Protein AF-A0A962DWC6-F1 (afdb_monomer)

pLDDT: mean 90.47, std 10.36, range [41.84, 97.5]

Mean predicted aligned error: 4.37 Å

Radius of gyration: 16.06 Å; Cα contacts (8 Å, |Δi|>4): 227; chains: 1; bounding box: 44×27×45 Å

Nearest PDB structures (foldseek):
  8phe-assembly1_B  TM=2.549E-01  e=5.506E+00  Homo sapiens

Foldseek 3Di:
DPPVLVVLLLVLQLLLQLLLQVVLVDPVSSNQSSVVSNVLVVVLLVQLLVLQLVQFPVLCVVVNSCLLVVLLSVLSNLSNVLSVVSCCCCVVVVHSCSLVSQLVSQLSSQLSSLVSSVVSVTDNVSSRPSSCVSSVVSSVVSNCSSVVSNVPDD

Solvent-accessible surface area (backbone atoms only — not comparable to full-atom values): 7540 Å² total; per-residue (Å²): 131,59,74,64,60,56,50,49,40,51,53,21,37,30,50,31,15,26,55,42,14,50,82,64,78,39,72,66,30,17,53,50,23,14,50,50,32,40,54,54,49,51,50,46,50,52,50,46,47,53,52,53,46,68,58,25,56,67,32,30,72,76,66,36,78,60,47,55,56,50,29,43,55,58,14,40,58,48,28,44,63,29,31,51,50,26,49,43,35,41,74,71,68,67,38,98,42,26,58,59,30,48,37,51,21,49,40,51,14,35,40,45,16,17,49,52,40,30,76,56,73,20,46,59,64,50,26,56,49,49,29,50,68,46,34,52,58,49,34,54,55,52,59,46,40,46,56,55,45,51,72,70,56,132

Secondary structure (DSSP, 8-state):
--HHHHHHHHHHHHHHHHHHHHTTS-HHHHHHHHHHHHHHHHHHHHHHHHHHHHHTHHHHHHH-TTHHHHHHHHHHTTHHHHHHHHHIIIIIS----HHHHHHHHHHHHHHHHHHHHHTTT--HHHHHHHHHHHHHHHHHHHHHHHHHHHHT--

Sequence (154 aa):
MSAGSRLIRVASLATLGALTGRHLGTSEAVFAAAGAALILGEFAILLLRALLHAGNGSVRAEHGTQVVRAAVDEGLLMLLPFAALAVLAELGFGWESAQAFAAAGLLTAASLAGSTLAAKGGSAICNAVVPVAVMLPTAAAWAMLATLAAGAAP

Structure (mmCIF, N/CA/C/O backbone):
data_AF-A0A962DWC6-F1
#
_entry.id   AF-A0A962DWC6-F1
#
loop_
_atom_site.group_PDB
_atom_site.id
_atom_site.type_symbol
_atom_site.label_atom_id
_atom_site.label_alt_id
_atom_site.label_comp_id
_atom_site.label_asym_id
_atom_site.label_entity_id
_atom_site.label_seq_id
_atom_site.pdbx_PDB_ins_code
_atom_site.Cartn_x
_atom_site.Cartn_y
_atom_site.Cartn_z
_atom_site.occupancy
_atom_site.B_iso_or_equiv
_atom_site.auth_seq_id
_atom_site.auth_comp_id
_atom_site.auth_asym_id
_atom_site.auth_atom_id
_atom_site.pdbx_PDB_model_num
ATOM 1 N N . MET A 1 1 ? -9.737 -12.750 3.873 1.00 58.19 1 MET A N 1
ATOM 2 C CA . MET A 1 1 ? -9.331 -12.508 2.472 1.00 58.19 1 MET A CA 1
ATOM 3 C C . MET A 1 1 ? -9.914 -13.596 1.607 1.00 58.19 1 MET A C 1
ATOM 5 O O . MET A 1 1 ? -9.613 -14.757 1.859 1.00 58.19 1 MET A O 1
ATOM 9 N N . SER A 1 2 ? -10.705 -13.234 0.599 1.00 73.31 2 SER A N 1
ATOM 10 C CA . SER A 1 2 ? -10.902 -14.133 -0.537 1.00 73.31 2 SER A CA 1
ATOM 11 C C . SER A 1 2 ? -9.577 -14.232 -1.305 1.00 73.31 2 SER A C 1
ATOM 13 O O . SER A 1 2 ? -8.767 -13.301 -1.280 1.00 73.31 2 SER A O 1
ATOM 15 N N . ALA A 1 3 ? -9.317 -15.356 -1.973 1.00 75.81 3 ALA A N 1
ATOM 16 C CA . ALA A 1 3 ? -8.119 -15.505 -2.805 1.00 75.81 3 ALA A CA 1
ATOM 17 C C . ALA A 1 3 ? -8.016 -14.392 -3.874 1.00 75.81 3 ALA A C 1
ATOM 19 O O . ALA A 1 3 ? -6.917 -13.941 -4.196 1.00 75.81 3 ALA A O 1
ATOM 20 N N . GLY A 1 4 ? -9.165 -13.883 -4.338 1.00 80.56 4 GLY A N 1
ATOM 21 C CA . GLY A 1 4 ? -9.259 -12.809 -5.326 1.00 80.56 4 GLY A CA 1
ATOM 22 C C . GLY A 1 4 ? -8.655 -11.477 -4.874 1.00 80.56 4 GLY A C 1
ATOM 23 O O . GLY A 1 4 ? -7.888 -10.884 -5.627 1.00 80.56 4 GLY A O 1
ATOM 24 N N . SER A 1 5 ? -8.905 -11.019 -3.639 1.00 84.75 5 SER A N 1
ATOM 25 C CA . SER A 1 5 ? -8.360 -9.723 -3.189 1.00 84.75 5 SER A CA 1
ATOM 26 C C . SER A 1 5 ? -6.835 -9.748 -3.043 1.00 84.75 5 SER A C 1
ATOM 28 O O . SER A 1 5 ? -6.162 -8.754 -3.319 1.00 84.75 5 SER A O 1
ATOM 30 N N . ARG A 1 6 ? -6.266 -10.909 -2.680 1.00 88.88 6 ARG A N 1
ATOM 31 C CA . ARG A 1 6 ? -4.809 -11.105 -2.654 1.00 88.88 6 ARG A CA 1
ATOM 32 C C . ARG A 1 6 ? -4.209 -10.956 -4.042 1.00 88.88 6 ARG A C 1
ATOM 34 O O . ARG A 1 6 ? -3.203 -10.268 -4.186 1.00 88.88 6 ARG A O 1
ATOM 41 N N . LEU A 1 7 ? -4.817 -11.626 -5.018 1.00 93.06 7 LEU A N 1
ATOM 42 C CA . LEU A 1 7 ? -4.345 -11.652 -6.394 1.00 93.06 7 LEU A CA 1
ATOM 43 C C . LEU A 1 7 ? -4.355 -10.244 -6.992 1.00 93.06 7 LEU A C 1
ATOM 45 O O . LEU A 1 7 ? -3.334 -9.814 -7.512 1.00 93.06 7 LEU A O 1
ATOM 49 N N . ILE A 1 8 ? -5.462 -9.508 -6.837 1.00 93.69 8 ILE A N 1
ATOM 50 C CA . ILE A 1 8 ? -5.604 -8.133 -7.343 1.00 93.69 8 ILE A CA 1
ATOM 51 C C . ILE A 1 8 ? -4.508 -7.231 -6.781 1.00 93.69 8 ILE A C 1
ATOM 53 O O . ILE A 1 8 ? -3.834 -6.524 -7.527 1.00 93.69 8 ILE A O 1
ATOM 57 N N . ARG A 1 9 ? -4.290 -7.284 -5.466 1.00 94.50 9 ARG A N 1
ATOM 58 C CA . ARG A 1 9 ? -3.265 -6.489 -4.789 1.00 94.50 9 ARG A CA 1
ATOM 59 C C . ARG A 1 9 ? -1.860 -6.819 -5.288 1.00 94.50 9 ARG A C 1
ATOM 61 O O . ARG A 1 9 ? -1.110 -5.910 -5.624 1.00 94.50 9 ARG A O 1
ATOM 68 N N . VAL A 1 10 ? -1.508 -8.105 -5.332 1.00 95.44 10 VAL A N 1
ATOM 69 C CA . VAL A 1 10 ? -0.183 -8.555 -5.787 1.00 95.44 10 VAL A CA 1
ATOM 70 C C . VAL A 1 10 ? 0.034 -8.162 -7.243 1.00 95.44 10 VAL A C 1
ATOM 72 O O . VAL A 1 10 ? 1.062 -7.576 -7.559 1.00 95.44 10 VAL A O 1
ATOM 75 N N . ALA A 1 11 ? -0.950 -8.398 -8.111 1.00 96.62 11 ALA A N 1
ATOM 76 C CA . ALA A 1 11 ? -0.881 -8.007 -9.512 1.00 96.62 11 ALA A CA 1
ATOM 77 C C . ALA A 1 11 ? -0.717 -6.489 -9.674 1.00 96.62 11 ALA A C 1
ATOM 79 O O . ALA A 1 11 ? 0.123 -6.051 -10.454 1.00 96.62 11 ALA A O 1
ATOM 80 N N . SER A 1 12 ? -1.453 -5.683 -8.903 1.00 96.88 12 SER A N 1
ATOM 81 C CA . SER A 1 12 ? -1.372 -4.217 -8.967 1.00 96.88 12 SER A CA 1
ATOM 82 C C . SER A 1 12 ? 0.001 -3.704 -8.521 1.00 96.88 12 SER A C 1
ATOM 84 O O . SER A 1 12 ? 0.620 -2.921 -9.235 1.00 96.88 12 SER A O 1
ATOM 86 N N . LEU A 1 13 ? 0.515 -4.184 -7.381 1.00 95.56 13 LEU A N 1
ATOM 87 C CA . LEU A 1 13 ? 1.838 -3.801 -6.870 1.00 95.56 13 LEU A CA 1
ATOM 88 C C . LEU A 1 13 ? 2.963 -4.248 -7.811 1.00 95.56 13 LEU A C 1
ATOM 90 O O . LEU A 1 13 ? 3.856 -3.459 -8.108 1.00 95.56 13 LEU A O 1
ATOM 94 N N . ALA A 1 14 ? 2.895 -5.484 -8.315 1.00 95.62 14 ALA A N 1
ATOM 95 C CA . ALA A 1 14 ? 3.861 -6.002 -9.278 1.00 95.62 14 ALA A CA 1
ATOM 96 C C . ALA A 1 14 ? 3.843 -5.193 -10.580 1.00 95.62 14 ALA A C 1
ATOM 98 O O . ALA A 1 14 ? 4.902 -4.867 -11.100 1.00 95.62 14 ALA A O 1
ATOM 99 N N . THR A 1 15 ? 2.657 -4.823 -11.075 1.00 96.12 15 THR A N 1
ATOM 100 C CA . THR A 1 15 ? 2.506 -4.002 -12.287 1.00 96.12 15 THR A CA 1
ATOM 101 C C . THR A 1 15 ? 3.119 -2.619 -12.090 1.00 96.12 15 THR A C 1
ATOM 103 O O . THR A 1 15 ? 3.938 -2.192 -12.897 1.00 96.12 15 THR A O 1
ATOM 106 N N . LEU A 1 16 ? 2.788 -1.936 -10.992 1.00 94.31 16 LEU A N 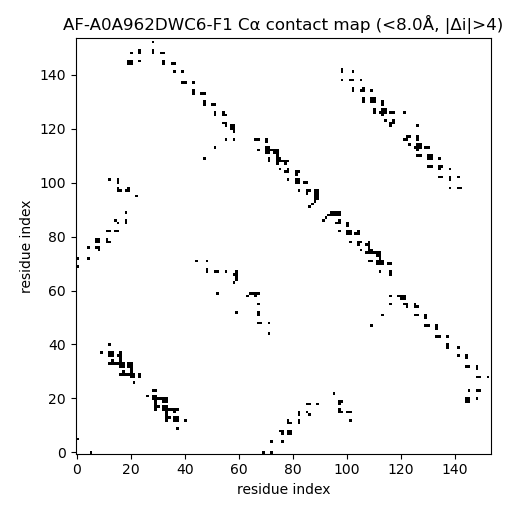1
ATOM 107 C CA . LEU A 1 16 ? 3.336 -0.614 -10.674 1.00 94.31 16 LEU A CA 1
ATOM 108 C C . LEU A 1 16 ? 4.864 -0.652 -10.504 1.00 94.31 16 LEU A C 1
ATOM 110 O O . LEU A 1 16 ? 5.567 0.227 -11.003 1.00 94.31 16 LEU A O 1
ATOM 114 N N . GLY A 1 17 ? 5.388 -1.688 -9.845 1.00 93.00 17 GLY A N 1
ATOM 115 C CA . GLY A 1 17 ? 6.828 -1.904 -9.701 1.00 93.00 17 GLY A CA 1
ATOM 116 C C . GLY A 1 17 ? 7.521 -2.197 -11.031 1.00 93.00 17 GLY A C 1
ATOM 117 O O . GLY A 1 17 ? 8.535 -1.579 -11.343 1.00 93.00 17 GLY A O 1
ATOM 118 N N . ALA A 1 18 ? 6.946 -3.074 -11.855 1.00 92.69 18 ALA A N 1
ATOM 119 C CA . ALA A 1 18 ? 7.473 -3.408 -13.176 1.00 92.69 18 ALA A CA 1
ATOM 120 C C . ALA A 1 18 ? 7.530 -2.180 -14.095 1.00 92.69 18 ALA A C 1
ATOM 122 O O . ALA A 1 18 ? 8.545 -1.950 -14.750 1.00 92.69 18 ALA A O 1
ATOM 123 N N . LEU A 1 19 ? 6.473 -1.360 -14.104 1.00 92.69 19 LEU A N 1
ATOM 124 C CA . LEU A 1 19 ? 6.452 -0.101 -14.853 1.00 92.69 19 LEU A CA 1
ATOM 125 C C . LEU A 1 19 ? 7.508 0.883 -14.339 1.00 92.69 19 LEU A C 1
ATOM 127 O O . LEU A 1 19 ? 8.153 1.546 -15.139 1.00 92.69 19 LEU A O 1
ATOM 131 N N . THR A 1 20 ? 7.749 0.919 -13.025 1.00 89.31 20 THR A N 1
ATOM 132 C CA . THR A 1 20 ? 8.808 1.754 -12.433 1.00 89.31 20 THR A CA 1
ATOM 133 C C . THR A 1 20 ? 10.201 1.333 -12.921 1.00 89.31 20 THR A C 1
ATOM 135 O O . THR A 1 20 ? 11.017 2.189 -13.248 1.00 89.31 20 THR A O 1
ATOM 138 N N . GLY A 1 21 ? 10.475 0.026 -12.999 1.00 87.00 21 GLY A N 1
ATOM 139 C CA . GLY A 1 21 ? 11.761 -0.503 -13.474 1.00 87.00 21 GLY A CA 1
ATOM 140 C C . GLY A 1 21 ? 11.944 -0.465 -14.993 1.00 87.00 21 GLY A C 1
ATOM 141 O O . GLY A 1 21 ? 13.070 -0.559 -15.474 1.00 87.00 21 GLY A O 1
ATOM 142 N N . ARG A 1 22 ? 10.862 -0.306 -15.766 1.00 87.44 22 ARG A N 1
ATOM 143 C CA . ARG A 1 22 ? 10.893 -0.312 -17.239 1.00 87.44 22 ARG A CA 1
ATOM 144 C C . ARG A 1 22 ? 11.774 0.790 -17.825 1.00 87.44 22 ARG A C 1
ATOM 146 O O . ARG A 1 22 ? 12.402 0.578 -18.859 1.00 87.44 22 ARG A O 1
ATOM 153 N N . HIS A 1 23 ? 11.867 1.919 -17.132 1.00 80.31 23 HIS A N 1
ATOM 154 C CA . HIS A 1 23 ? 12.683 3.076 -17.517 1.00 80.31 23 HIS A CA 1
ATOM 155 C C . HIS A 1 23 ? 14.190 2.801 -17.513 1.00 80.31 23 HIS A C 1
ATOM 157 O O . HIS A 1 23 ? 14.963 3.560 -18.081 1.00 80.31 23 HIS A O 1
ATOM 163 N N . LEU A 1 24 ? 14.614 1.686 -16.915 1.00 78.88 24 LEU A N 1
ATOM 164 C CA . LEU A 1 24 ? 16.020 1.302 -16.797 1.00 78.88 24 LEU A CA 1
ATOM 165 C C . LEU A 1 24 ? 16.509 0.425 -17.958 1.00 78.88 24 LEU A C 1
ATOM 167 O O . LEU A 1 24 ? 17.674 0.043 -17.994 1.00 78.88 24 LEU A O 1
ATOM 171 N N 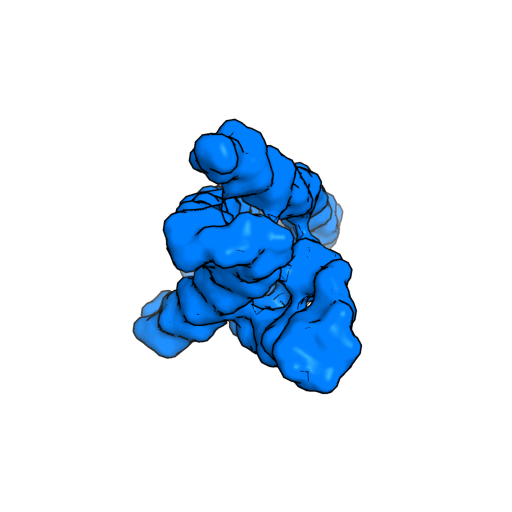. GLY A 1 25 ? 15.634 0.089 -18.911 1.00 77.25 25 GLY A N 1
ATOM 172 C CA . GLY A 1 25 ? 16.010 -0.547 -20.178 1.00 77.25 25 GLY A CA 1
ATOM 173 C C . GLY A 1 25 ? 16.413 -2.025 -20.107 1.00 77.25 25 GLY A C 1
ATOM 174 O O . GLY A 1 25 ? 16.577 -2.646 -21.155 1.00 77.25 25 GLY A O 1
ATOM 175 N N . THR A 1 26 ? 16.526 -2.623 -18.915 1.00 83.62 26 THR A N 1
ATOM 176 C CA . THR A 1 26 ? 16.875 -4.043 -18.740 1.00 83.62 26 THR A CA 1
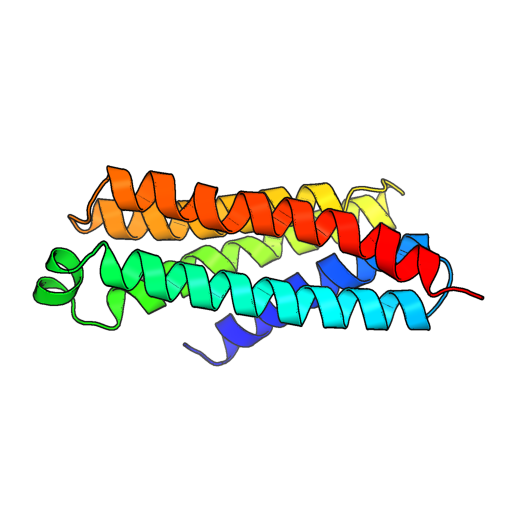ATOM 177 C C . THR A 1 26 ? 15.713 -4.848 -18.160 1.00 83.62 26 THR A C 1
ATOM 179 O O . THR A 1 26 ? 14.971 -4.392 -17.288 1.00 83.62 26 THR A O 1
ATOM 182 N N . SER A 1 27 ? 15.551 -6.093 -18.621 1.00 86.06 27 SER A N 1
ATOM 183 C CA . SER A 1 27 ? 14.541 -7.006 -18.070 1.00 86.06 27 SER A CA 1
ATOM 184 C C . SER A 1 27 ? 14.797 -7.319 -16.595 1.00 86.06 27 SER A C 1
ATOM 186 O O . SER A 1 27 ? 13.853 -7.466 -15.824 1.00 86.06 27 SER A O 1
ATOM 188 N N . GLU A 1 28 ? 16.065 -7.384 -16.189 1.00 86.19 28 GLU A N 1
ATOM 189 C CA . GLU A 1 28 ? 16.460 -7.603 -14.796 1.00 86.19 28 GLU A CA 1
ATOM 190 C C . GLU A 1 28 ? 15.972 -6.474 -13.887 1.00 86.19 28 GLU A C 1
ATOM 192 O O . GLU A 1 28 ? 15.387 -6.751 -12.841 1.00 86.19 28 GLU A O 1
ATOM 197 N N . ALA A 1 29 ? 16.106 -5.215 -14.316 1.00 84.69 29 ALA A N 1
ATOM 198 C CA . ALA A 1 29 ? 15.609 -4.070 -13.561 1.00 84.69 29 ALA A CA 1
ATOM 199 C C . ALA A 1 29 ? 14.080 -4.076 -13.421 1.00 84.69 29 ALA A C 1
ATOM 201 O O . ALA A 1 29 ? 13.561 -3.737 -12.357 1.00 84.69 29 ALA A O 1
ATOM 202 N N . VAL A 1 30 ? 13.347 -4.522 -14.448 1.00 89.12 30 VAL A N 1
ATOM 203 C CA . VAL A 1 30 ? 11.884 -4.685 -14.382 1.00 89.12 30 VAL A CA 1
ATOM 204 C C . VAL A 1 30 ? 11.496 -5.697 -13.302 1.00 89.12 30 VAL A C 1
ATOM 206 O O . VAL A 1 30 ? 10.651 -5.402 -12.454 1.00 89.12 30 VAL A O 1
ATOM 209 N N . PHE A 1 31 ? 12.121 -6.878 -13.296 1.00 89.06 31 PHE A N 1
ATOM 210 C CA . PHE A 1 31 ? 11.825 -7.909 -12.298 1.00 89.06 31 PHE A CA 1
ATOM 211 C C . PHE A 1 31 ? 12.286 -7.510 -10.893 1.00 89.06 31 PHE A C 1
ATOM 213 O O . PHE A 1 31 ? 11.555 -7.740 -9.929 1.00 89.06 31 PHE A O 1
ATOM 220 N N . ALA A 1 32 ? 13.453 -6.874 -10.769 1.00 88.75 32 ALA A N 1
ATOM 221 C CA . ALA A 1 32 ? 13.969 -6.380 -9.497 1.00 88.75 32 ALA A CA 1
ATOM 222 C C . ALA A 1 32 ? 13.051 -5.304 -8.901 1.00 88.75 32 ALA A C 1
ATOM 224 O O . ALA A 1 32 ? 12.672 -5.401 -7.734 1.00 88.75 32 ALA A O 1
ATOM 225 N N . ALA A 1 33 ? 12.619 -4.328 -9.705 1.00 89.75 33 ALA A N 1
ATOM 226 C CA . ALA A 1 33 ? 11.696 -3.287 -9.269 1.00 89.75 33 ALA A CA 1
ATOM 227 C C . ALA A 1 33 ? 10.321 -3.861 -8.897 1.00 89.75 33 ALA A C 1
ATOM 229 O O . ALA A 1 33 ? 9.763 -3.482 -7.869 1.00 89.75 33 ALA A O 1
ATOM 230 N N . ALA A 1 34 ? 9.796 -4.822 -9.667 1.00 92.25 34 ALA A N 1
ATOM 231 C CA . ALA A 1 34 ? 8.554 -5.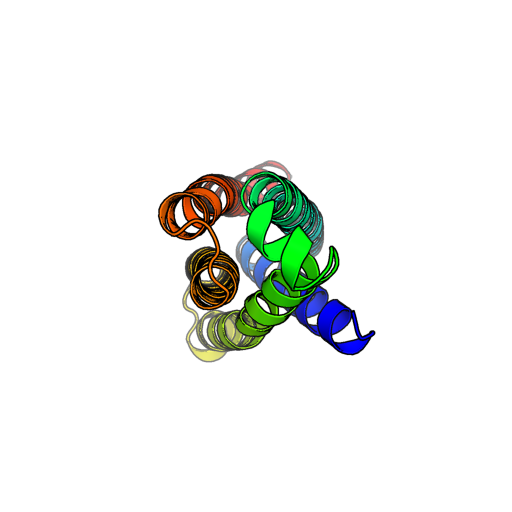522 -9.334 1.00 92.25 34 ALA A CA 1
ATOM 232 C C . ALA A 1 34 ? 8.663 -6.300 -8.010 1.00 92.25 34 ALA A C 1
ATOM 234 O O . ALA A 1 34 ? 7.769 -6.222 -7.166 1.00 92.25 34 ALA A O 1
ATOM 235 N N . GLY A 1 35 ? 9.767 -7.021 -7.798 1.00 91.88 35 GLY A N 1
ATOM 236 C CA . GLY A 1 35 ? 10.033 -7.743 -6.555 1.00 91.88 35 GLY A CA 1
ATOM 237 C C . GLY A 1 35 ? 10.165 -6.806 -5.354 1.00 91.88 35 GLY A C 1
ATOM 238 O O . GLY A 1 35 ? 9.528 -7.023 -4.322 1.00 91.88 35 GLY A O 1
ATOM 239 N N . ALA A 1 36 ? 10.930 -5.725 -5.496 1.00 90.88 36 ALA A N 1
ATOM 240 C CA . ALA A 1 36 ? 11.122 -4.741 -4.439 1.00 90.88 36 ALA A CA 1
ATOM 241 C C . ALA A 1 36 ? 9.818 -4.003 -4.091 1.00 90.88 36 ALA A C 1
ATOM 243 O O . ALA A 1 36 ? 9.497 -3.844 -2.915 1.00 90.88 36 ALA A O 1
ATOM 244 N N . ALA A 1 37 ? 9.020 -3.643 -5.099 1.00 92.38 37 ALA A N 1
ATOM 245 C CA . ALA A 1 37 ? 7.679 -3.085 -4.944 1.00 92.38 37 ALA A CA 1
ATOM 246 C C . ALA A 1 37 ? 6.739 -4.015 -4.161 1.00 92.38 37 ALA A C 1
ATOM 248 O O . ALA A 1 37 ? 6.004 -3.564 -3.283 1.00 92.38 37 ALA A O 1
ATOM 249 N N . LEU A 1 38 ? 6.772 -5.322 -4.442 1.00 94.50 38 LEU A N 1
ATOM 250 C CA . LEU A 1 38 ? 5.981 -6.308 -3.704 1.00 94.50 38 LEU A CA 1
ATOM 251 C C . LEU A 1 38 ? 6.406 -6.406 -2.238 1.00 94.50 38 LEU A C 1
ATOM 253 O O . LEU A 1 38 ? 5.545 -6.414 -1.359 1.00 94.50 38 LEU A O 1
ATOM 257 N N . ILE A 1 39 ? 7.713 -6.460 -1.972 1.00 94.69 39 ILE A N 1
ATOM 258 C CA . ILE A 1 39 ? 8.253 -6.539 -0.609 1.00 94.69 39 ILE A CA 1
ATOM 259 C C . ILE A 1 39 ? 7.885 -5.276 0.176 1.00 94.69 39 ILE A C 1
ATOM 261 O O . ILE A 1 39 ? 7.309 -5.368 1.262 1.00 94.69 39 ILE A O 1
ATOM 265 N N . LEU A 1 40 ? 8.171 -4.103 -0.392 1.00 94.31 40 LEU A N 1
ATOM 266 C CA . LEU A 1 40 ? 7.901 -2.808 0.226 1.00 94.31 40 LEU A CA 1
ATOM 267 C C . LEU A 1 40 ? 6.399 -2.590 0.442 1.00 94.31 40 LEU A C 1
ATOM 269 O O . LEU A 1 40 ? 5.980 -2.212 1.536 1.00 94.31 40 LEU A O 1
ATOM 273 N N . GLY A 1 41 ? 5.583 -2.873 -0.575 1.00 94.19 41 GLY A N 1
ATOM 274 C CA . GLY A 1 41 ? 4.132 -2.756 -0.502 1.00 94.19 41 GLY A CA 1
ATOM 275 C C . GLY A 1 41 ? 3.530 -3.683 0.552 1.00 94.19 41 GLY A C 1
ATOM 276 O O . GLY A 1 41 ? 2.738 -3.234 1.380 1.00 94.19 41 GLY A O 1
ATOM 277 N N . GLU A 1 42 ? 3.926 -4.960 0.587 1.00 94.81 42 GLU A N 1
ATOM 278 C CA . GLU A 1 42 ? 3.414 -5.897 1.593 1.00 94.81 42 GLU A CA 1
ATOM 279 C C . GLU A 1 42 ? 3.839 -5.492 3.005 1.00 94.81 42 GLU A C 1
ATOM 281 O O . GLU A 1 42 ? 3.014 -5.523 3.920 1.00 94.81 42 GLU A O 1
ATOM 286 N N . PHE A 1 43 ? 5.087 -5.051 3.182 1.00 96.25 43 PHE A N 1
ATOM 287 C CA . PHE A 1 43 ? 5.565 -4.529 4.459 1.00 96.25 43 PHE A CA 1
ATOM 288 C C . PHE A 1 43 ? 4.739 -3.321 4.920 1.00 96.25 43 PHE A C 1
ATOM 290 O O . PHE A 1 43 ? 4.243 -3.312 6.048 1.00 96.25 43 PHE A O 1
ATOM 297 N N . ALA A 1 44 ? 4.509 -2.344 4.041 1.00 96.00 44 ALA A N 1
ATOM 298 C CA . ALA A 1 44 ? 3.694 -1.170 4.343 1.00 96.00 44 ALA A CA 1
ATOM 299 C C . ALA A 1 44 ? 2.253 -1.546 4.713 1.00 96.00 44 ALA A C 1
ATOM 301 O O . ALA A 1 44 ? 1.687 -1.001 5.658 1.00 96.00 44 ALA A O 1
ATOM 302 N N . ILE A 1 45 ? 1.660 -2.522 4.022 1.00 95.88 45 ILE A N 1
ATOM 303 C CA . ILE A 1 45 ? 0.319 -3.030 4.332 1.00 95.88 45 ILE A CA 1
ATOM 304 C C . ILE A 1 45 ? 0.285 -3.722 5.698 1.00 95.88 45 ILE A C 1
ATOM 306 O O . ILE A 1 45 ? -0.674 -3.546 6.453 1.00 95.88 45 ILE A O 1
ATOM 310 N N . LEU A 1 46 ? 1.298 -4.525 6.028 1.00 96.69 46 LEU A N 1
ATOM 311 C CA . LEU A 1 46 ? 1.400 -5.176 7.335 1.00 96.69 46 LEU A CA 1
ATOM 312 C C . LEU A 1 46 ? 1.542 -4.142 8.453 1.00 96.69 46 LEU A C 1
ATOM 314 O O . LEU A 1 46 ? 0.826 -4.231 9.451 1.00 96.69 46 LEU A O 1
ATOM 318 N N . LEU A 1 47 ? 2.394 -3.136 8.254 1.00 97.44 47 LEU A N 1
ATOM 319 C CA . LEU A 1 47 ? 2.573 -2.034 9.192 1.00 97.44 47 LEU A CA 1
ATOM 320 C C . LEU A 1 47 ? 1.280 -1.226 9.362 1.00 97.44 47 LEU A C 1
ATOM 322 O O . LEU A 1 47 ? 0.849 -0.990 10.489 1.00 97.44 47 LEU A O 1
ATOM 326 N N . LEU A 1 48 ? 0.610 -0.878 8.259 1.00 97.31 48 LEU A N 1
ATOM 327 C CA . LEU A 1 48 ? -0.681 -0.189 8.271 1.00 97.31 48 LEU A CA 1
ATOM 328 C C . LEU A 1 48 ? -1.714 -0.978 9.079 1.00 97.31 48 LEU A C 1
ATOM 330 O O . LEU A 1 48 ? -2.371 -0.423 9.958 1.00 97.31 48 LEU A O 1
ATOM 334 N N . ARG A 1 49 ? -1.840 -2.285 8.816 1.00 96.62 49 ARG A N 1
ATOM 335 C CA . ARG A 1 49 ? -2.753 -3.160 9.560 1.00 96.62 49 ARG A CA 1
ATOM 336 C C . ARG A 1 49 ? -2.410 -3.182 11.040 1.00 96.62 49 ARG A C 1
ATOM 338 O O . ARG A 1 49 ? -3.326 -3.068 11.843 1.00 96.62 49 ARG A O 1
ATOM 345 N N . ALA A 1 50 ? -1.138 -3.318 11.407 1.00 97.00 50 ALA A N 1
ATOM 346 C CA . ALA A 1 50 ? -0.716 -3.362 12.803 1.00 97.00 50 ALA A CA 1
ATOM 347 C C . ALA A 1 50 ? -1.062 -2.060 13.545 1.00 97.00 50 ALA A C 1
ATOM 349 O O . ALA A 1 50 ? -1.668 -2.104 14.617 1.00 97.00 50 ALA A O 1
ATOM 350 N N . LEU A 1 51 ? -0.754 -0.906 12.949 1.00 97.12 51 LEU A N 1
ATOM 351 C CA . LEU A 1 51 ? -1.008 0.402 13.555 1.00 97.12 51 LEU A CA 1
ATOM 352 C C . LEU A 1 51 ? -2.503 0.728 13.634 1.00 97.12 51 LEU A C 1
ATOM 354 O O . LEU A 1 51 ? -2.982 1.149 14.687 1.00 97.12 51 LEU A O 1
ATOM 358 N N . LEU A 1 52 ? -3.270 0.470 12.569 1.00 96.38 52 LEU A N 1
ATOM 359 C CA . LEU A 1 52 ? -4.727 0.631 12.603 1.00 96.38 52 LEU A CA 1
ATOM 360 C C . LEU A 1 52 ? -5.375 -0.345 13.584 1.00 96.38 52 LEU A C 1
ATOM 362 O O . LEU A 1 52 ? -6.347 0.011 14.248 1.00 96.38 52 LEU A O 1
ATOM 366 N N . HIS A 1 53 ? -4.831 -1.556 13.715 1.00 96.06 53 HIS A N 1
ATOM 367 C CA . HIS A 1 53 ? -5.309 -2.519 14.693 1.00 96.06 53 HIS A CA 1
ATOM 368 C C . HIS A 1 53 ? -5.090 -1.994 16.105 1.00 96.06 53 HIS A C 1
ATOM 370 O O . HIS A 1 53 ? -6.038 -1.999 16.886 1.00 96.06 53 HIS A O 1
ATOM 376 N N . ALA A 1 54 ? -3.895 -1.496 16.426 1.00 94.81 54 ALA A N 1
ATOM 377 C CA . ALA A 1 54 ? -3.589 -0.906 17.726 1.00 94.81 54 ALA A CA 1
ATOM 378 C C . ALA A 1 54 ? -4.467 0.323 18.038 1.00 94.81 54 ALA A C 1
ATOM 380 O O . ALA A 1 54 ? -4.997 0.424 19.142 1.00 94.81 54 ALA A O 1
ATOM 381 N N . GLY A 1 55 ? -4.680 1.209 17.059 1.00 93.38 55 GLY A N 1
ATOM 382 C CA . GLY A 1 55 ? -5.433 2.458 17.228 1.00 93.38 55 GLY A CA 1
ATOM 383 C C . GLY A 1 55 ? -6.960 2.322 17.282 1.00 93.38 55 GLY A C 1
ATOM 384 O O . GLY A 1 55 ? -7.636 3.283 17.637 1.00 93.38 55 GLY A O 1
ATOM 385 N N . ASN A 1 56 ? -7.526 1.155 16.949 1.00 95.12 56 ASN A 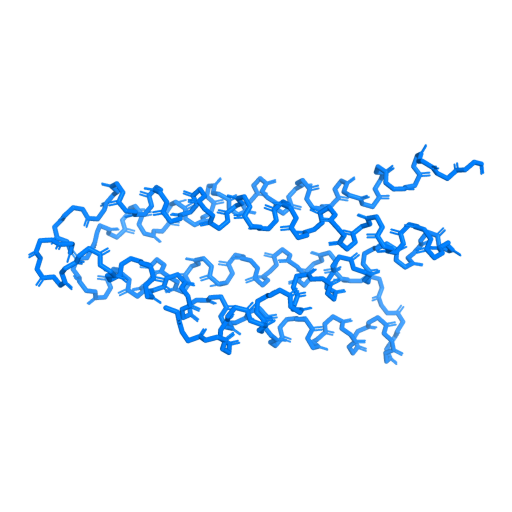N 1
ATOM 386 C CA . ASN A 1 56 ? -8.980 0.944 16.873 1.00 95.12 56 ASN A CA 1
ATOM 387 C C . ASN A 1 56 ? -9.481 -0.136 17.847 1.00 95.12 56 ASN A C 1
ATOM 389 O O . ASN A 1 56 ? -10.304 -0.978 17.491 1.00 95.12 56 ASN A O 1
ATOM 393 N N . GLY A 1 57 ? -8.993 -0.121 19.092 1.00 92.50 57 GLY A N 1
ATOM 394 C CA . GLY A 1 57 ? -9.401 -1.080 20.126 1.00 92.50 57 GLY A CA 1
ATOM 395 C C . GLY A 1 57 ? -10.918 -1.152 20.357 1.00 92.50 57 GLY A C 1
ATOM 396 O O . GLY A 1 57 ? -11.450 -2.255 20.469 1.00 92.50 57 GLY A O 1
ATOM 397 N N . SER A 1 58 ? -11.610 -0.006 20.349 1.00 91.69 58 SER A N 1
ATOM 398 C CA . SER A 1 58 ? -13.073 0.089 20.496 1.00 91.69 58 SER A CA 1
ATOM 399 C C . SER A 1 58 ? -13.820 -0.610 19.356 1.00 91.69 58 SER A C 1
ATOM 401 O O . SER A 1 58 ? -14.626 -1.501 19.604 1.00 91.69 58 SER A O 1
ATOM 403 N N . VAL A 1 59 ? -13.471 -0.299 18.104 1.00 94.44 59 VAL A N 1
ATOM 404 C CA . VAL A 1 59 ? -14.073 -0.904 16.898 1.00 94.44 59 VAL A CA 1
ATOM 405 C C . VAL A 1 59 ? -13.900 -2.419 16.895 1.00 94.44 59 VAL A C 1
ATOM 407 O O . VAL A 1 59 ? -14.795 -3.156 16.492 1.00 94.44 59 VAL A O 1
ATOM 410 N N . ARG A 1 60 ? -12.744 -2.912 17.356 1.00 95.12 60 ARG A N 1
ATOM 411 C CA . ARG A 1 60 ? -12.494 -4.357 17.453 1.00 95.12 60 ARG A CA 1
ATOM 412 C C . ARG A 1 60 ? -13.342 -5.033 18.526 1.00 95.12 60 ARG A C 1
ATOM 414 O O . ARG A 1 60 ? -13.663 -6.204 18.356 1.00 95.12 60 ARG A O 1
ATOM 421 N N . ALA A 1 61 ? -13.638 -4.345 19.628 1.00 93.62 61 ALA A N 1
ATOM 422 C CA . ALA A 1 61 ? -14.492 -4.885 20.682 1.00 93.62 61 ALA A CA 1
ATOM 423 C C . ALA A 1 61 ? -15.943 -5.029 20.196 1.00 93.62 61 ALA A C 1
ATOM 425 O O . ALA A 1 61 ? -16.599 -6.007 20.536 1.00 93.62 61 ALA A O 1
ATOM 426 N N . GLU A 1 62 ? -16.405 -4.103 19.354 1.00 95.19 62 GLU A N 1
ATOM 427 C CA . GLU A 1 62 ? -17.776 -4.078 18.835 1.00 95.19 62 GLU A CA 1
ATOM 428 C C . GLU A 1 62 ? -17.981 -4.952 17.584 1.00 95.19 62 GLU A C 1
ATOM 430 O O . GLU A 1 62 ? -18.947 -5.704 17.493 1.00 95.19 62 GLU A O 1
ATOM 435 N N . HIS A 1 63 ? -17.059 -4.897 16.618 1.00 93.38 63 HIS A N 1
ATOM 436 C CA . HIS A 1 63 ? -17.197 -5.557 15.310 1.00 93.38 63 HIS A CA 1
ATOM 437 C C . HIS A 1 63 ? -16.253 -6.753 15.109 1.00 93.38 63 HIS A C 1
ATOM 439 O O . HIS A 1 63 ? -16.195 -7.340 14.025 1.00 93.38 63 HIS A O 1
ATOM 445 N N . GLY A 1 64 ? -15.491 -7.116 16.141 1.00 93.19 64 GLY A N 1
ATOM 446 C CA . GLY A 1 64 ? -14.522 -8.205 16.110 1.00 93.19 64 GLY A CA 1
ATOM 447 C C . GLY A 1 64 ? -13.158 -7.816 15.532 1.00 93.19 64 GLY A C 1
ATOM 448 O O . GLY A 1 64 ? -12.958 -6.786 14.888 1.00 93.19 64 GLY A O 1
ATOM 449 N N . THR A 1 65 ? -12.167 -8.684 15.737 1.00 89.12 65 THR A N 1
ATOM 450 C CA . THR A 1 65 ? -10.759 -8.411 15.387 1.0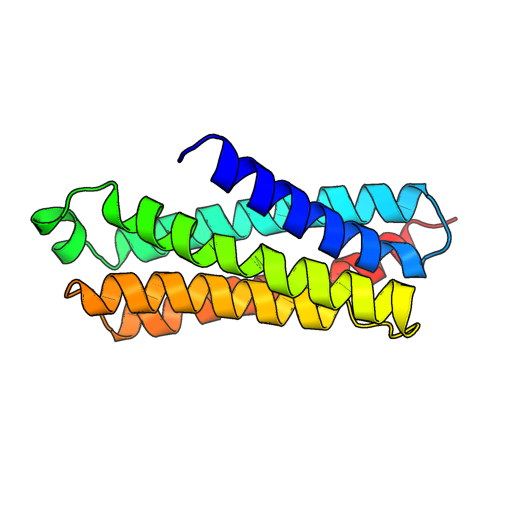0 89.12 65 THR A CA 1
ATOM 451 C C . THR A 1 65 ? -10.483 -8.387 13.882 1.00 89.12 65 THR A C 1
ATOM 453 O O . THR A 1 65 ? -9.488 -7.803 13.446 1.00 89.12 65 THR A O 1
ATOM 456 N N . GLN A 1 66 ? -11.362 -8.986 13.072 1.00 93.38 66 GLN A N 1
ATOM 457 C CA . GLN A 1 66 ? -11.207 -9.054 11.617 1.00 93.38 66 GLN A CA 1
ATOM 458 C C . GLN A 1 66 ? -11.591 -7.754 10.899 1.00 93.38 66 GLN A C 1
ATOM 460 O O . GLN A 1 66 ? -11.178 -7.568 9.754 1.00 93.38 66 GLN A O 1
ATOM 465 N N . VAL A 1 67 ? -12.311 -6.838 11.560 1.00 95.19 67 VAL A N 1
ATOM 466 C CA . VAL A 1 67 ? -12.826 -5.600 10.948 1.00 95.19 67 VAL A CA 1
ATOM 467 C C . VAL A 1 67 ? -11.717 -4.730 10.348 1.00 95.19 67 VAL A C 1
ATOM 469 O O . VAL A 1 67 ? -11.856 -4.225 9.239 1.00 95.19 67 VAL A O 1
ATOM 472 N N . VAL A 1 68 ? -10.569 -4.635 11.026 1.00 94.88 68 VAL A N 1
ATOM 473 C CA . VAL A 1 68 ? -9.406 -3.861 10.559 1.00 94.88 68 VAL A CA 1
ATOM 474 C C . VAL A 1 68 ? -8.797 -4.484 9.314 1.00 94.88 68 VAL A C 1
ATOM 476 O O . VAL A 1 68 ? -8.463 -3.790 8.358 1.00 94.88 68 VAL A O 1
ATOM 479 N N . ARG A 1 69 ? -8.677 -5.814 9.300 1.00 94.12 69 ARG A N 1
ATOM 480 C CA . ARG A 1 69 ? -8.153 -6.526 8.137 1.00 94.12 69 ARG A CA 1
ATOM 481 C C . ARG A 1 69 ? -9.087 -6.368 6.940 1.00 94.12 69 ARG A C 1
ATOM 483 O O . ARG A 1 69 ? -8.591 -6.109 5.852 1.00 94.12 69 ARG A O 1
ATOM 490 N N . ALA A 1 70 ? -10.396 -6.492 7.150 1.00 94.56 70 ALA A N 1
ATOM 491 C CA . ALA A 1 70 ? -11.395 -6.318 6.102 1.00 94.56 70 ALA A CA 1
ATOM 492 C C . ALA A 1 70 ? -11.361 -4.899 5.512 1.00 94.56 70 ALA A C 1
ATOM 494 O O . ALA A 1 70 ? -11.286 -4.768 4.298 1.00 94.56 70 ALA A O 1
ATOM 495 N N . ALA A 1 71 ? -11.303 -3.863 6.356 1.00 95.94 71 ALA A N 1
ATOM 496 C CA . ALA A 1 71 ? -11.215 -2.473 5.906 1.00 95.94 71 ALA A CA 1
ATOM 497 C C . ALA A 1 71 ? -9.948 -2.201 5.076 1.00 95.94 71 ALA A C 1
ATOM 499 O O . ALA A 1 71 ? -10.006 -1.536 4.045 1.00 95.94 71 ALA A O 1
ATOM 500 N N . VAL A 1 72 ? -8.796 -2.744 5.491 1.00 95.69 72 VAL A N 1
ATOM 501 C CA . VAL A 1 72 ? -7.556 -2.623 4.707 1.00 95.69 72 VAL A CA 1
ATOM 502 C C . VAL A 1 72 ? -7.644 -3.407 3.397 1.00 95.69 72 VAL A C 1
ATOM 504 O O . VAL A 1 72 ? -7.215 -2.908 2.364 1.00 95.69 72 VAL A O 1
ATOM 507 N N . ASP A 1 73 ? -8.199 -4.619 3.415 1.00 94.44 73 ASP A N 1
ATOM 508 C CA . ASP A 1 73 ? -8.367 -5.435 2.208 1.00 94.44 73 ASP A CA 1
ATOM 509 C C . ASP A 1 73 ? -9.279 -4.756 1.178 1.00 94.44 73 ASP A C 1
ATOM 511 O O . ASP A 1 73 ? -8.968 -4.775 -0.010 1.00 94.44 73 ASP A O 1
ATOM 515 N N . GLU A 1 74 ? -10.372 -4.148 1.636 1.00 94.38 74 GLU A N 1
ATOM 516 C CA . GLU A 1 74 ? -11.304 -3.372 0.817 1.00 94.38 74 GLU A CA 1
ATOM 517 C C . GLU A 1 74 ? -10.634 -2.117 0.252 1.00 94.38 74 GLU A C 1
ATOM 519 O O . GLU A 1 74 ? -10.687 -1.881 -0.954 1.00 94.38 74 GLU A O 1
ATOM 524 N N . GLY A 1 75 ? -9.897 -1.381 1.092 1.00 94.75 75 GLY A N 1
ATOM 525 C CA . GLY A 1 75 ? -9.086 -0.241 0.669 1.00 94.75 75 GLY A CA 1
ATOM 526 C C . GLY A 1 75 ? -8.119 -0.589 -0.465 1.00 94.75 75 GLY A C 1
ATOM 527 O O . GLY A 1 75 ? -8.022 0.128 -1.458 1.00 94.75 75 GLY A O 1
ATOM 528 N N . LEU A 1 76 ? -7.438 -1.732 -0.363 1.00 95.06 76 LEU A N 1
ATOM 529 C CA . LEU A 1 76 ? -6.431 -2.168 -1.334 1.00 95.06 76 LEU A CA 1
ATOM 530 C C . LEU A 1 76 ? -7.000 -2.583 -2.693 1.00 95.06 76 LEU A C 1
ATOM 532 O O . LEU A 1 76 ? -6.236 -2.646 -3.65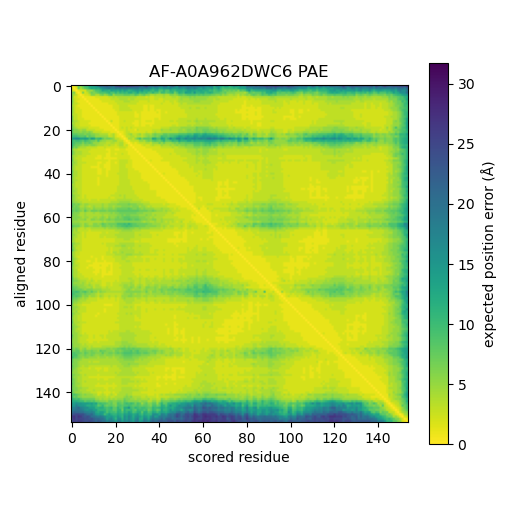6 1.00 95.06 76 LEU A O 1
ATOM 536 N N . LEU A 1 77 ? -8.311 -2.814 -2.815 1.00 94.88 77 LEU A N 1
ATOM 537 C CA . LEU A 1 77 ? -8.939 -3.008 -4.125 1.00 94.88 77 LEU A CA 1
ATOM 538 C C . LEU A 1 77 ? -8.810 -1.757 -4.999 1.00 94.88 77 LEU A C 1
ATOM 540 O O . LEU A 1 77 ? -8.727 -1.883 -6.221 1.00 94.88 77 LEU A O 1
ATOM 544 N N . MET A 1 78 ? -8.694 -0.571 -4.387 1.00 94.50 78 MET A N 1
ATOM 545 C CA . MET A 1 78 ? -8.428 0.654 -5.133 1.00 94.50 78 MET A CA 1
ATOM 546 C C . MET A 1 78 ? -7.057 0.681 -5.792 1.00 94.50 78 MET A C 1
ATOM 548 O O . MET A 1 78 ? -6.873 1.485 -6.686 1.00 94.50 78 MET A O 1
ATOM 552 N N . LEU A 1 79 ? -6.114 -0.211 -5.480 1.00 95.50 79 LEU A N 1
ATOM 553 C CA . LEU A 1 79 ? -4.858 -0.259 -6.239 1.00 95.50 79 LEU A CA 1
ATOM 554 C C . LEU A 1 79 ? -5.061 -0.655 -7.708 1.00 95.50 79 LEU A C 1
ATOM 556 O O . LEU A 1 79 ? -4.278 -0.233 -8.557 1.00 95.50 79 LEU A O 1
ATOM 560 N N . LEU A 1 80 ? -6.111 -1.421 -8.017 1.00 96.56 80 LEU A N 1
ATOM 561 C CA . LEU A 1 80 ? -6.378 -1.901 -9.371 1.00 96.56 80 LEU A CA 1
ATOM 562 C C . LEU A 1 80 ? -6.588 -0.764 -10.385 1.00 96.56 80 LEU A C 1
ATOM 564 O O . LEU A 1 80 ? -5.881 -0.754 -11.394 1.00 96.56 80 LEU A O 1
ATOM 568 N N . PRO A 1 81 ? -7.498 0.208 -10.165 1.00 97.06 81 PRO A N 1
ATOM 569 C CA . PRO A 1 81 ? -7.659 1.318 -11.098 1.00 97.06 81 PRO A CA 1
ATOM 570 C C . PRO A 1 81 ? -6.391 2.172 -11.239 1.00 97.06 81 PRO A C 1
ATOM 572 O O . PRO A 1 81 ? -6.097 2.604 -12.347 1.00 97.06 81 PRO A O 1
ATOM 575 N N . PHE A 1 82 ? -5.589 2.366 -10.184 1.00 96.94 82 PHE A N 1
ATOM 576 C CA . PHE A 1 82 ? -4.319 3.102 -10.305 1.00 96.94 82 PHE A CA 1
ATOM 577 C C . PHE A 1 82 ? -3.274 2.332 -11.115 1.00 96.94 82 PHE A C 1
ATOM 579 O O . PHE A 1 82 ? -2.573 2.932 -11.924 1.00 96.94 82 PHE A O 1
ATOM 586 N N . ALA A 1 83 ? -3.193 1.010 -10.954 1.00 96.94 83 ALA A N 1
ATOM 587 C CA . ALA A 1 83 ? -2.339 0.174 -11.791 1.00 96.94 83 ALA A CA 1
ATOM 588 C C . ALA A 1 83 ? -2.786 0.211 -13.260 1.00 96.94 83 ALA A C 1
ATOM 590 O O . ALA A 1 83 ? -1.951 0.355 -14.148 1.00 96.94 83 ALA A O 1
ATOM 591 N N . ALA A 1 84 ? -4.094 0.154 -13.526 1.00 97.25 84 ALA A N 1
ATOM 592 C CA . ALA A 1 84 ? -4.631 0.280 -14.880 1.00 97.25 84 ALA A CA 1
ATOM 593 C C . ALA A 1 84 ? -4.318 1.653 -15.501 1.00 97.25 84 ALA A C 1
ATOM 595 O O . ALA A 1 84 ? -3.883 1.721 -16.649 1.00 97.25 84 ALA A O 1
ATOM 596 N N . LEU A 1 85 ? -4.478 2.740 -14.740 1.00 97.06 85 LEU A N 1
ATOM 597 C CA . LEU A 1 85 ? -4.127 4.088 -15.192 1.00 97.06 85 LEU A CA 1
ATOM 598 C C . LEU A 1 85 ? -2.625 4.238 -15.446 1.00 97.06 85 LEU A C 1
ATOM 600 O O . LEU A 1 85 ? -2.253 4.826 -16.455 1.00 97.06 85 LEU A O 1
ATOM 604 N N . ALA A 1 86 ? -1.773 3.658 -14.598 1.00 95.75 86 ALA A N 1
ATOM 605 C CA . ALA A 1 86 ? -0.331 3.644 -14.817 1.00 95.75 86 ALA A CA 1
ATOM 606 C C . ALA A 1 86 ? 0.036 2.917 -16.115 1.00 95.75 86 ALA A C 1
ATOM 608 O O . ALA A 1 86 ? 0.829 3.428 -16.897 1.00 95.75 86 ALA A O 1
ATOM 609 N N . VAL A 1 87 ? -0.579 1.760 -16.383 1.00 96.31 87 VAL A N 1
ATOM 610 C CA . VAL A 1 87 ? -0.384 1.024 -17.641 1.00 96.31 87 VAL A CA 1
ATOM 611 C C . VAL A 1 87 ? -0.804 1.872 -18.841 1.00 96.31 87 VAL A C 1
ATOM 613 O O . VAL A 1 87 ? -0.061 1.951 -19.816 1.00 96.31 87 VAL A O 1
ATOM 616 N N . LEU A 1 88 ? -1.966 2.525 -18.781 1.00 96.56 88 LEU A N 1
ATOM 617 C CA . LEU A 1 88 ? -2.440 3.391 -19.863 1.00 96.56 88 LEU A CA 1
ATOM 618 C C . LEU A 1 88 ? -1.535 4.611 -20.067 1.00 96.56 88 LEU A C 1
ATOM 620 O O . LEU A 1 88 ? -1.234 4.958 -21.205 1.00 96.56 88 LEU A O 1
ATOM 624 N N . ALA A 1 89 ? -1.074 5.242 -18.991 1.00 94.50 89 ALA A N 1
ATOM 625 C CA . ALA A 1 89 ? -0.172 6.385 -19.053 1.00 94.50 89 ALA A CA 1
ATOM 626 C C . ALA A 1 89 ? 1.185 6.004 -19.661 1.00 94.50 89 ALA A C 1
ATOM 628 O O . ALA A 1 89 ? 1.624 6.618 -20.629 1.00 94.50 89 ALA A O 1
ATOM 629 N N . GLU A 1 90 ? 1.803 4.940 -19.156 1.00 92.50 90 GLU A N 1
ATOM 630 C CA . GLU A 1 90 ? 3.137 4.490 -19.563 1.00 92.50 90 GLU A CA 1
ATOM 631 C C . GLU A 1 90 ? 3.147 3.854 -20.960 1.00 92.50 90 GLU A C 1
ATOM 633 O O . GLU A 1 90 ? 4.010 4.157 -21.783 1.00 92.50 90 GLU A O 1
ATOM 638 N N . LEU A 1 91 ? 2.198 2.957 -21.248 1.00 91.88 91 LEU A N 1
ATOM 639 C CA . LEU A 1 91 ? 2.180 2.189 -22.500 1.00 91.88 91 LEU A CA 1
ATOM 640 C C . LEU A 1 91 ? 1.313 2.829 -23.584 1.00 91.88 91 LEU A C 1
ATOM 642 O O . LEU A 1 91 ? 1.591 2.641 -24.765 1.00 91.88 91 LEU A O 1
ATOM 646 N N . GLY A 1 92 ? 0.261 3.551 -23.199 1.00 92.88 92 GLY A N 1
ATOM 647 C CA . GLY A 1 92 ? -0.641 4.220 -24.136 1.00 92.88 92 GLY A CA 1
ATOM 648 C C . GLY A 1 92 ? -0.172 5.622 -24.516 1.00 92.88 92 GLY A C 1
ATOM 649 O O . GLY A 1 92 ? -0.246 5.985 -25.687 1.00 92.88 92 GLY A O 1
ATOM 650 N N . PHE A 1 93 ? 0.330 6.397 -23.550 1.00 91.94 93 PHE A N 1
ATOM 651 C CA . PHE A 1 93 ? 0.708 7.801 -23.759 1.00 91.94 93 PHE A CA 1
ATOM 652 C C . PHE A 1 93 ? 2.215 8.074 -23.673 1.00 91.94 93 PHE A C 1
ATOM 654 O O . PHE A 1 93 ? 2.647 9.174 -24.017 1.00 91.94 93 PHE A O 1
ATOM 661 N N . GLY A 1 94 ? 3.022 7.099 -23.239 1.00 87.62 94 GLY A N 1
ATOM 662 C CA . GLY A 1 94 ? 4.465 7.276 -23.057 1.00 87.62 94 GLY A CA 1
ATOM 663 C C . GLY A 1 94 ? 4.825 8.204 -21.892 1.00 87.62 94 GLY A C 1
ATOM 664 O O . GLY A 1 94 ? 5.867 8.850 -21.929 1.00 87.62 94 GLY A O 1
ATOM 665 N N . TRP A 1 95 ? 3.952 8.328 -20.888 1.00 90.44 95 TRP A N 1
ATOM 666 C CA . TRP A 1 95 ? 4.181 9.173 -19.715 1.00 90.44 95 TRP A CA 1
ATOM 667 C C . TRP A 1 95 ? 4.874 8.394 -18.601 1.00 90.44 95 TRP A C 1
ATOM 669 O O . TRP A 1 95 ? 4.268 7.491 -18.019 1.00 90.44 95 TRP A O 1
ATOM 679 N N . GLU A 1 96 ? 6.082 8.822 -18.234 1.00 86.38 96 GLU A N 1
ATOM 680 C CA . GLU A 1 96 ? 6.844 8.289 -17.097 1.00 86.38 96 GLU A CA 1
ATOM 681 C C . GLU A 1 96 ? 6.188 8.696 -15.765 1.00 86.38 96 GLU A C 1
ATOM 683 O O . GLU A 1 96 ? 6.515 9.704 -15.141 1.00 86.38 96 GLU A O 1
ATOM 688 N N . SER A 1 97 ? 5.173 7.944 -15.350 1.00 88.69 97 SER A N 1
ATOM 689 C CA . SER A 1 97 ? 4.228 8.350 -14.302 1.00 88.69 97 SER A CA 1
ATOM 690 C C . SER A 1 97 ? 3.840 7.224 -13.346 1.00 88.69 97 SER A C 1
ATOM 692 O O . SER A 1 97 ? 3.102 7.462 -12.386 1.00 88.69 97 SER A O 1
ATOM 694 N N . ALA A 1 98 ? 4.374 6.011 -13.532 1.00 89.94 98 ALA A N 1
ATOM 695 C CA . ALA A 1 98 ? 4.081 4.859 -12.680 1.00 89.94 98 ALA A CA 1
ATOM 696 C C . ALA A 1 98 ? 4.291 5.141 -11.181 1.00 89.94 98 ALA A C 1
ATOM 698 O O . ALA A 1 98 ? 3.485 4.715 -10.353 1.00 89.94 98 ALA A O 1
ATOM 699 N N . GLN A 1 99 ? 5.326 5.911 -10.830 1.00 89.31 99 GLN A N 1
ATOM 700 C CA . GLN A 1 99 ? 5.616 6.287 -9.443 1.00 89.31 99 GLN A CA 1
ATOM 701 C C . GLN A 1 99 ? 4.513 7.164 -8.833 1.00 89.31 99 GLN A C 1
ATOM 703 O O . GLN A 1 99 ? 4.101 6.940 -7.694 1.00 89.31 99 GLN A O 1
ATOM 708 N N . ALA A 1 100 ? 3.995 8.131 -9.598 1.00 91.31 100 ALA A N 1
ATOM 709 C CA . ALA A 1 100 ? 2.922 9.013 -9.150 1.00 91.31 100 ALA A CA 1
ATOM 710 C C . ALA A 1 100 ? 1.625 8.225 -8.913 1.00 91.31 100 ALA A C 1
ATOM 712 O O . ALA A 1 100 ? 0.971 8.399 -7.882 1.00 91.31 100 ALA A O 1
ATOM 713 N N . PHE A 1 101 ? 1.290 7.298 -9.818 1.00 94.50 101 PHE A N 1
ATOM 714 C CA . PHE A 1 101 ? 0.139 6.410 -9.646 1.00 94.50 101 PHE A CA 1
ATOM 715 C C . PHE A 1 101 ? 0.306 5.447 -8.469 1.00 94.50 101 PHE A C 1
ATOM 717 O O . PHE A 1 101 ? -0.663 5.210 -7.749 1.00 94.50 101 PHE A O 1
ATOM 724 N N . ALA A 1 102 ? 1.513 4.928 -8.229 1.00 92.69 102 ALA A N 1
ATOM 725 C CA . ALA A 1 102 ? 1.786 4.078 -7.073 1.00 92.69 102 ALA A CA 1
ATOM 726 C C . ALA A 1 102 ? 1.585 4.839 -5.754 1.00 92.69 102 ALA A C 1
ATOM 728 O O . ALA A 1 102 ? 0.872 4.361 -4.870 1.00 92.69 102 ALA A O 1
ATOM 729 N N . ALA A 1 103 ? 2.148 6.046 -5.641 1.00 92.62 103 ALA A N 1
ATOM 730 C CA . ALA A 1 103 ? 2.001 6.892 -4.461 1.00 92.62 103 ALA A CA 1
ATOM 731 C C . ALA A 1 103 ? 0.533 7.261 -4.198 1.00 92.62 103 ALA A C 1
ATOM 733 O O . ALA A 1 103 ? 0.035 7.080 -3.084 1.00 92.62 103 ALA A O 1
ATOM 734 N N . ALA A 1 104 ? -0.173 7.724 -5.233 1.00 94.94 104 ALA A N 1
ATOM 735 C CA . ALA A 1 104 ? -1.582 8.084 -5.134 1.00 94.94 104 ALA A CA 1
ATOM 736 C C . ALA A 1 104 ? -2.447 6.868 -4.770 1.00 94.94 104 ALA A C 1
ATOM 738 O O . ALA A 1 104 ? -3.238 6.939 -3.833 1.00 94.94 104 ALA A O 1
ATOM 739 N N . GLY A 1 105 ? -2.236 5.727 -5.430 1.00 95.62 105 GLY A N 1
ATOM 740 C CA . GLY A 1 105 ? -2.986 4.501 -5.171 1.00 95.62 105 GLY A CA 1
ATOM 741 C C . GLY A 1 105 ? -2.809 3.980 -3.746 1.00 95.62 105 GLY A C 1
ATOM 742 O O . GLY A 1 105 ? -3.795 3.629 -3.098 1.00 95.62 105 GLY A O 1
ATOM 743 N N . LEU A 1 106 ? -1.577 3.968 -3.225 1.00 95.12 106 LEU A N 1
ATOM 744 C CA . LEU A 1 106 ? -1.289 3.545 -1.850 1.00 95.12 106 LEU A CA 1
ATOM 745 C C . LEU A 1 106 ? -1.939 4.473 -0.819 1.00 95.12 106 LEU A C 1
ATOM 747 O O . LEU A 1 106 ? -2.588 3.994 0.115 1.00 95.12 106 LEU A O 1
ATOM 751 N N . LEU A 1 107 ? -1.808 5.791 -0.998 1.00 96.38 107 LEU A N 1
ATOM 752 C CA . LEU A 1 107 ? -2.433 6.775 -0.113 1.00 96.38 107 LEU A CA 1
ATOM 753 C C . LEU A 1 107 ? -3.958 6.669 -0.146 1.00 96.38 107 LEU A C 1
ATOM 755 O O . LEU A 1 107 ? -4.582 6.620 0.914 1.00 96.38 107 LEU A O 1
ATOM 759 N N . 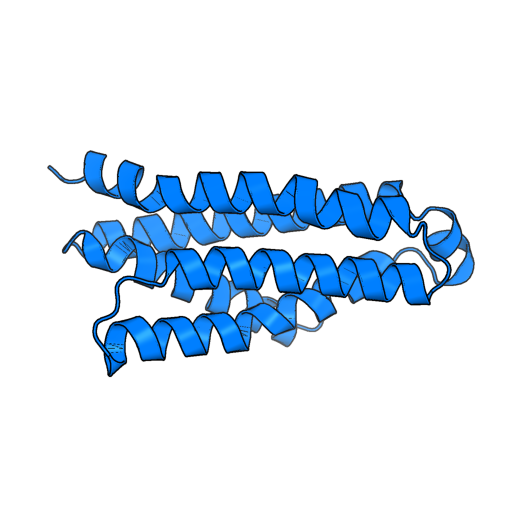THR A 1 108 ? -4.564 6.581 -1.332 1.00 96.69 108 THR A N 1
ATOM 760 C CA . THR A 1 108 ? -6.014 6.422 -1.485 1.00 96.69 108 THR A CA 1
ATOM 761 C C . THR A 1 108 ? -6.499 5.133 -0.831 1.00 96.69 108 THR A C 1
ATOM 763 O O . THR A 1 108 ? -7.444 5.176 -0.046 1.00 96.69 108 THR A O 1
ATOM 766 N N . ALA A 1 109 ? -5.830 4.003 -1.077 1.00 96.50 109 ALA A N 1
ATOM 767 C CA . ALA A 1 109 ? -6.185 2.719 -0.479 1.00 96.50 109 ALA A CA 1
ATOM 768 C C . ALA A 1 109 ? -6.121 2.754 1.057 1.00 96.50 109 ALA A C 1
ATOM 770 O O . ALA A 1 109 ? -7.051 2.313 1.737 1.00 96.50 109 ALA A O 1
ATOM 771 N N . ALA A 1 110 ? -5.047 3.314 1.620 1.00 97.12 110 ALA A N 1
ATOM 772 C CA . ALA A 1 110 ? -4.888 3.428 3.065 1.00 97.12 110 ALA A CA 1
ATOM 773 C C . ALA A 1 110 ? -5.902 4.401 3.687 1.00 97.12 110 ALA A C 1
ATOM 775 O O . ALA A 1 110 ? -6.442 4.131 4.761 1.00 97.12 110 ALA A O 1
ATOM 776 N N . SER A 1 111 ? -6.197 5.507 3.003 1.00 97.12 111 SER A N 1
ATOM 777 C CA . SER A 1 111 ? -7.184 6.497 3.448 1.00 97.12 111 SER A CA 1
ATOM 778 C C . SER A 1 111 ? -8.599 5.923 3.412 1.00 97.12 111 SER A C 1
ATOM 780 O O . SER A 1 111 ? -9.375 6.148 4.338 1.00 97.12 111 SER A O 1
ATOM 782 N N . LEU A 1 112 ? -8.923 5.109 2.401 1.00 97.50 112 LEU A N 1
ATOM 783 C CA . LEU A 1 112 ? -10.199 4.405 2.326 1.00 97.50 112 LEU A CA 1
ATOM 784 C C . LEU A 1 112 ? -10.353 3.425 3.498 1.00 97.50 112 LEU A C 1
ATOM 786 O O . LEU A 1 112 ? -11.388 3.429 4.165 1.00 97.50 112 LEU A O 1
ATOM 790 N N . ALA A 1 113 ? -9.300 2.674 3.831 1.00 96.88 113 ALA A N 1
ATOM 791 C CA . ALA A 1 113 ? -9.293 1.794 5.000 1.00 96.88 113 ALA A CA 1
ATOM 792 C C . ALA A 1 113 ? -9.517 2.564 6.315 1.00 96.88 113 ALA A C 1
ATOM 794 O O . ALA A 1 113 ? -10.344 2.166 7.136 1.00 96.88 113 ALA A O 1
ATOM 795 N N . GLY A 1 114 ? -8.822 3.691 6.496 1.00 96.75 114 GLY A N 1
ATOM 796 C CA . GLY A 1 114 ? -9.011 4.579 7.641 1.00 96.75 114 GLY A CA 1
ATOM 797 C C . GLY A 1 114 ? -10.442 5.115 7.726 1.00 96.75 114 GLY A C 1
ATOM 798 O O . GLY A 1 114 ? -11.105 4.953 8.750 1.00 96.75 114 GLY A O 1
ATOM 799 N N . SER A 1 115 ? -10.962 5.679 6.635 1.00 97.12 115 SER A N 1
ATOM 800 C CA . SER A 1 115 ? -12.329 6.215 6.581 1.00 97.12 115 SER A CA 1
ATOM 801 C C . SER A 1 115 ? -13.395 5.153 6.877 1.00 97.12 115 SER A C 1
ATOM 803 O O . SER A 1 115 ? -14.344 5.425 7.608 1.00 97.12 115 SER A O 1
ATOM 805 N N . THR A 1 116 ? -13.190 3.915 6.416 1.00 96.75 116 THR A N 1
ATOM 806 C CA . THR A 1 116 ? -14.079 2.776 6.688 1.00 96.75 116 THR A CA 1
ATOM 807 C C . THR A 1 116 ? -14.107 2.426 8.176 1.00 96.75 116 THR A C 1
ATOM 809 O O . THR A 1 116 ? -15.163 2.114 8.724 1.00 96.75 116 THR A O 1
ATOM 812 N N . LEU A 1 117 ? -12.961 2.497 8.862 1.00 97.19 117 LEU A N 1
ATOM 813 C CA . LEU A 1 117 ? -12.887 2.283 10.309 1.00 97.19 117 LEU A CA 1
ATOM 814 C C . LEU A 1 117 ? -13.463 3.461 11.098 1.00 97.19 117 LEU A C 1
ATOM 816 O O . LEU A 1 117 ? -14.145 3.243 12.096 1.00 97.19 117 LEU A O 1
ATOM 820 N N . ALA A 1 118 ? -13.248 4.695 10.640 1.00 96.56 118 ALA A N 1
ATOM 821 C CA . ALA A 1 118 ? -13.841 5.883 11.250 1.00 96.56 118 ALA A CA 1
ATOM 822 C C . ALA A 1 118 ? -15.376 5.857 11.154 1.00 96.56 118 ALA A C 1
ATOM 824 O O . ALA A 1 118 ? -16.056 6.131 12.140 1.00 96.56 118 ALA A O 1
ATOM 825 N N . ALA A 1 119 ? -15.926 5.424 10.014 1.00 96.19 119 ALA A N 1
ATOM 826 C CA . ALA A 1 119 ? -17.366 5.237 9.823 1.00 96.19 119 ALA A CA 1
ATOM 827 C C . ALA A 1 119 ? -17.975 4.174 10.760 1.00 96.19 119 ALA A C 1
ATOM 829 O O . ALA A 1 119 ? -19.176 4.188 11.008 1.00 96.19 119 ALA A O 1
ATOM 830 N N . LYS A 1 120 ? -17.150 3.274 11.310 1.00 95.31 120 LYS A N 1
ATOM 831 C CA . LYS A 1 120 ? -17.528 2.252 12.300 1.00 95.31 120 LYS A CA 1
ATOM 832 C C . LYS A 1 120 ? -17.229 2.681 13.746 1.00 95.31 120 LYS A C 1
ATOM 834 O O . LYS A 1 120 ? -16.976 1.838 14.597 1.00 95.31 120 LYS A O 1
ATOM 839 N N . GLY A 1 121 ? -17.166 3.986 14.018 1.00 94.00 121 GLY A N 1
ATOM 840 C CA . GLY A 1 121 ? -16.906 4.518 15.364 1.00 94.00 121 GLY A CA 1
ATOM 841 C C . GLY A 1 121 ? -15.435 4.479 15.801 1.00 94.00 121 GLY A C 1
ATOM 842 O O . GLY A 1 121 ? -15.129 4.655 16.980 1.00 94.00 121 GLY A O 1
ATOM 843 N N . GLY A 1 122 ? -14.507 4.237 14.871 1.00 93.56 122 GLY A N 1
ATOM 844 C CA . GLY A 1 122 ? -13.070 4.264 15.139 1.00 93.56 122 GLY A CA 1
ATOM 845 C C . GLY A 1 122 ? -12.504 5.664 15.337 1.00 93.56 122 GLY A C 1
ATOM 846 O O . GLY A 1 122 ? -13.104 6.662 14.944 1.00 93.56 122 GLY A O 1
ATOM 847 N N . SER A 1 123 ? -11.303 5.741 15.914 1.00 92.81 123 SER A N 1
ATOM 848 C CA . SER A 1 123 ? -10.622 7.015 16.172 1.00 92.81 123 SER A CA 1
ATOM 849 C C . SER A 1 123 ? -10.383 7.784 14.869 1.00 92.81 123 SER A C 1
ATOM 851 O O . SER A 1 123 ? -9.547 7.387 14.058 1.00 92.81 123 SER A O 1
ATOM 853 N N . ALA A 1 124 ? -11.089 8.904 14.677 1.00 92.00 124 ALA A N 1
ATOM 854 C CA . ALA A 1 124 ? -10.977 9.734 13.475 1.00 92.00 124 ALA A CA 1
ATOM 855 C C . ALA A 1 124 ? -9.540 10.231 13.246 1.00 92.00 124 ALA A C 1
ATOM 857 O O . ALA A 1 124 ? -9.041 10.195 12.124 1.00 92.00 124 ALA A O 1
ATOM 858 N N . ILE A 1 125 ? -8.844 10.618 14.322 1.00 93.94 125 ILE A N 1
ATOM 859 C CA . ILE A 1 125 ? -7.454 11.083 14.252 1.00 93.94 125 ILE A CA 1
ATOM 860 C C . ILE A 1 125 ? -6.529 9.933 13.846 1.00 93.94 125 ILE A C 1
ATOM 862 O O . ILE A 1 125 ? -5.760 10.082 12.900 1.00 93.94 125 ILE A O 1
ATOM 866 N N . CYS A 1 126 ? -6.613 8.767 14.501 1.00 93.25 126 CYS A N 1
ATOM 867 C CA . CYS A 1 126 ? -5.766 7.625 14.136 1.00 93.25 126 CYS A CA 1
ATOM 868 C C . CYS A 1 126 ? -6.024 7.185 12.691 1.00 93.25 126 CYS A C 1
ATOM 870 O O . CYS A 1 126 ? -5.083 6.933 11.944 1.00 93.25 126 CYS A O 1
ATOM 872 N N . ASN A 1 127 ? -7.291 7.143 12.289 1.00 96.12 127 ASN A N 1
ATOM 873 C CA . ASN A 1 127 ? -7.712 6.710 10.965 1.00 96.12 127 ASN A CA 1
ATOM 874 C C . ASN A 1 127 ? -7.385 7.718 9.851 1.00 96.12 127 ASN A C 1
ATOM 876 O O . ASN A 1 127 ? -7.391 7.330 8.689 1.00 96.12 127 ASN A O 1
ATOM 880 N N . ALA A 1 128 ? -7.059 8.970 10.179 1.00 95.12 128 ALA A N 1
ATOM 881 C CA . ALA A 1 128 ? -6.539 9.952 9.228 1.00 95.12 128 ALA A CA 1
ATOM 882 C C . ALA A 1 128 ? -5.000 9.988 9.208 1.00 95.12 128 ALA A C 1
ATOM 884 O O . ALA A 1 128 ? -4.385 10.006 8.144 1.00 95.12 128 ALA A O 1
ATOM 885 N N . VAL A 1 129 ? -4.363 9.964 10.384 1.00 97.19 129 VAL A N 1
ATOM 886 C CA . VAL A 1 129 ? -2.911 10.151 10.529 1.00 97.19 129 VAL A CA 1
ATOM 887 C C . VAL A 1 129 ? -2.129 8.897 10.150 1.00 97.19 129 VAL A C 1
ATOM 889 O O . VAL A 1 129 ? -1.134 8.996 9.437 1.00 97.19 129 VAL A O 1
ATOM 892 N N . VAL A 1 130 ? -2.562 7.713 10.597 1.00 97.19 130 VAL A N 1
ATOM 893 C CA . VAL A 1 130 ? -1.823 6.461 10.364 1.00 97.19 130 VAL A CA 1
ATOM 894 C C . VAL A 1 130 ? -1.675 6.147 8.868 1.00 97.19 130 VAL A C 1
ATOM 896 O O . VAL A 1 130 ? -0.552 5.844 8.460 1.00 97.19 130 VAL A O 1
ATOM 899 N N . PRO A 1 131 ? -2.722 6.256 8.021 1.00 96.94 131 PRO A N 1
ATOM 900 C CA . PRO A 1 131 ? -2.573 6.080 6.577 1.00 96.94 131 PRO A CA 1
ATOM 901 C C . PRO A 1 131 ? -1.481 6.950 5.959 1.00 96.94 131 PRO A C 1
ATOM 903 O O . PRO A 1 131 ? -0.632 6.437 5.233 1.00 96.94 131 PRO A O 1
ATOM 906 N N . VAL A 1 132 ? -1.463 8.245 6.285 1.00 95.94 132 VAL A N 1
ATOM 907 C CA . VAL A 1 132 ? -0.476 9.193 5.755 1.00 95.94 132 VAL A CA 1
ATOM 908 C C . VAL A 1 132 ? 0.918 8.874 6.289 1.00 95.94 132 VAL A C 1
ATOM 910 O O . VAL A 1 132 ? 1.865 8.779 5.513 1.00 95.94 132 VAL A O 1
ATOM 913 N N . ALA A 1 133 ? 1.043 8.646 7.597 1.00 96.38 133 ALA A N 1
ATOM 914 C CA . ALA A 1 133 ? 2.318 8.359 8.246 1.00 96.38 133 ALA A CA 1
ATOM 915 C C . ALA A 1 133 ? 2.978 7.070 7.731 1.00 96.38 133 ALA A C 1
ATOM 917 O O . ALA A 1 133 ? 4.200 6.987 7.707 1.00 96.38 133 ALA A O 1
ATOM 918 N N . VAL A 1 134 ? 2.193 6.074 7.306 1.00 96.81 134 VAL A N 1
ATOM 919 C CA . VAL A 1 134 ? 2.721 4.831 6.723 1.00 96.81 134 VAL A CA 1
ATOM 920 C C . VAL A 1 134 ? 2.973 4.976 5.225 1.00 96.81 134 VAL A C 1
ATOM 922 O O . VAL A 1 134 ? 4.025 4.566 4.731 1.00 96.81 134 VAL A O 1
ATOM 925 N N . MET A 1 135 ? 2.026 5.548 4.480 1.00 95.69 135 MET A N 1
ATOM 926 C CA . MET A 1 135 ? 2.101 5.545 3.019 1.00 95.69 135 MET A CA 1
ATOM 927 C C . MET A 1 135 ? 3.001 6.633 2.451 1.00 95.69 135 MET A C 1
ATOM 929 O O . MET A 1 135 ? 3.574 6.415 1.390 1.00 95.69 135 MET A O 1
ATOM 933 N N . LEU A 1 136 ? 3.204 7.755 3.145 1.00 93.44 136 LEU A N 1
ATOM 934 C CA . LEU A 1 136 ? 4.120 8.794 2.674 1.00 93.44 136 LEU A CA 1
ATOM 935 C C . LEU A 1 136 ? 5.587 8.306 2.663 1.00 93.44 136 LEU A C 1
ATOM 937 O O . LEU A 1 136 ? 6.214 8.391 1.606 1.00 93.44 136 LEU A O 1
ATOM 941 N N . PRO A 1 137 ? 6.136 7.706 3.743 1.00 94.50 137 PRO A N 1
ATOM 942 C CA . PRO A 1 137 ? 7.467 7.097 3.690 1.00 94.50 137 PRO A CA 1
ATOM 943 C C . PRO A 1 137 ? 7.546 5.938 2.697 1.00 94.50 137 PRO A C 1
ATOM 945 O O . PRO A 1 137 ? 8.561 5.774 2.029 1.00 94.50 137 PRO A O 1
ATOM 948 N N . THR A 1 138 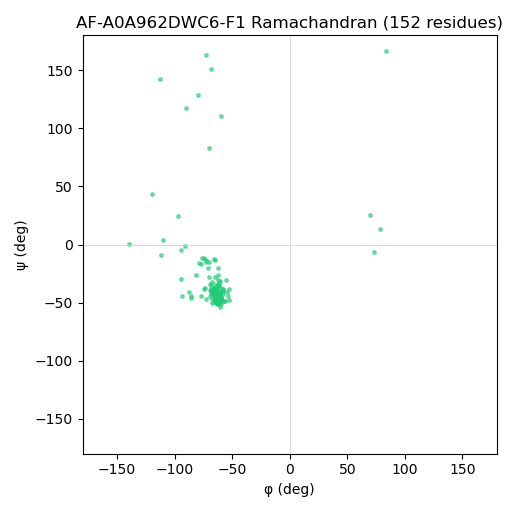? 6.471 5.155 2.567 1.00 93.75 138 THR A N 1
ATOM 949 C CA . THR A 1 138 ? 6.409 4.058 1.590 1.00 93.75 138 THR A CA 1
ATOM 950 C C . THR A 1 138 ? 6.504 4.588 0.162 1.00 93.75 138 THR A C 1
ATOM 952 O O . THR A 1 138 ? 7.268 4.049 -0.629 1.00 93.75 138 THR A O 1
ATOM 955 N N . ALA A 1 139 ? 5.786 5.662 -0.171 1.00 90.75 139 ALA A N 1
ATOM 956 C CA . ALA A 1 139 ? 5.850 6.306 -1.479 1.00 90.75 139 ALA A CA 1
ATOM 957 C C . ALA A 1 139 ? 7.239 6.902 -1.754 1.00 90.75 139 ALA A C 1
ATOM 959 O O . ALA A 1 139 ? 7.766 6.741 -2.853 1.00 90.75 139 ALA A O 1
ATOM 960 N N . ALA A 1 140 ? 7.865 7.527 -0.751 1.00 90.00 140 ALA A N 1
ATOM 961 C CA . ALA A 1 140 ? 9.236 8.018 -0.865 1.00 90.00 140 ALA A CA 1
ATOM 962 C C . ALA A 1 140 ? 10.229 6.869 -1.123 1.00 90.00 140 ALA A C 1
ATOM 964 O O . ALA A 1 140 ? 11.026 6.942 -2.055 1.00 90.00 140 ALA A O 1
ATOM 965 N N . ALA A 1 141 ? 10.133 5.775 -0.362 1.00 90.00 141 ALA A N 1
ATOM 966 C CA . ALA A 1 141 ? 10.946 4.578 -0.573 1.00 90.00 141 ALA A CA 1
ATOM 967 C C . ALA A 1 141 ? 10.689 3.938 -1.949 1.00 90.00 141 ALA A C 1
ATOM 969 O O . ALA A 1 141 ? 11.620 3.458 -2.590 1.00 90.00 141 ALA A O 1
ATOM 970 N N . TRP A 1 142 ? 9.447 3.980 -2.436 1.00 88.56 142 TRP A N 1
ATOM 971 C CA . TRP A 1 142 ? 9.080 3.487 -3.761 1.00 88.56 142 TRP A CA 1
ATOM 972 C C . TRP A 1 142 ? 9.737 4.299 -4.879 1.00 88.56 142 TRP A C 1
ATOM 974 O O . TRP A 1 142 ? 10.253 3.719 -5.829 1.00 88.56 142 TRP A O 1
ATOM 984 N N . ALA A 1 143 ? 9.776 5.629 -4.763 1.00 83.25 143 ALA A N 1
ATOM 985 C CA . ALA A 1 143 ? 10.470 6.490 -5.724 1.00 83.25 143 ALA A CA 1
ATOM 986 C C . ALA A 1 143 ? 11.981 6.188 -5.780 1.00 83.25 143 ALA A C 1
ATOM 988 O O . ALA A 1 143 ? 12.592 6.229 -6.848 1.00 83.25 143 ALA A O 1
ATOM 989 N N . MET A 1 144 ? 12.577 5.793 -4.649 1.00 83.25 144 MET A N 1
ATOM 990 C CA . MET A 1 144 ? 13.979 5.362 -4.580 1.00 83.25 144 MET A CA 1
ATOM 991 C C . MET A 1 144 ? 14.229 3.979 -5.207 1.00 83.25 144 MET A C 1
ATOM 993 O O . MET A 1 144 ? 15.377 3.630 -5.469 1.00 83.25 144 MET A O 1
ATOM 997 N N . LEU A 1 145 ? 13.197 3.176 -5.496 1.00 77.12 145 LEU A N 1
ATOM 998 C CA . LEU A 1 145 ? 13.390 1.895 -6.191 1.00 77.12 145 LEU A CA 1
ATOM 999 C C . LEU A 1 145 ? 13.938 2.097 -7.603 1.00 77.12 145 LEU A C 1
ATOM 1001 O O . LEU A 1 145 ? 14.790 1.325 -8.035 1.00 77.12 145 LEU A O 1
ATOM 1005 N N . ALA A 1 146 ? 13.497 3.147 -8.298 1.00 65.38 146 ALA A N 1
ATOM 1006 C CA . ALA A 1 146 ? 14.016 3.477 -9.621 1.00 65.38 146 ALA A CA 1
ATOM 1007 C C . ALA A 1 146 ? 15.501 3.861 -9.566 1.00 65.38 146 ALA A C 1
ATOM 1009 O O . ALA A 1 146 ? 16.272 3.453 -10.428 1.00 65.38 146 ALA A O 1
ATOM 1010 N N . THR A 1 147 ? 15.925 4.590 -8.528 1.00 66.94 147 THR A N 1
ATOM 1011 C CA . THR A 1 147 ? 17.329 5.001 -8.379 1.00 66.94 147 THR A CA 1
ATOM 1012 C C . THR A 1 147 ? 18.229 3.839 -7.957 1.00 66.94 147 THR A C 1
ATOM 1014 O O . THR A 1 147 ? 19.338 3.710 -8.469 1.00 66.94 147 THR A O 1
ATOM 1017 N N . LEU A 1 148 ? 17.753 2.950 -7.079 1.00 62.59 148 LEU A N 1
ATOM 1018 C CA . LEU A 1 148 ? 18.491 1.751 -6.668 1.00 62.59 148 LEU A CA 1
ATOM 1019 C C . LEU A 1 148 ? 18.626 0.734 -7.803 1.00 62.59 148 LEU A C 1
ATOM 1021 O O . LEU A 1 148 ? 19.695 0.156 -7.980 1.00 62.59 148 LEU A O 1
ATOM 1025 N N . ALA A 1 149 ? 17.569 0.536 -8.590 1.00 59.31 149 ALA A N 1
ATOM 1026 C CA . ALA A 1 149 ? 17.630 -0.341 -9.750 1.00 59.31 149 ALA A CA 1
ATOM 1027 C C . ALA A 1 149 ? 18.496 0.258 -10.881 1.00 59.31 149 ALA A C 1
ATOM 1029 O O . ALA A 1 149 ? 19.129 -0.502 -11.607 1.00 59.31 149 ALA A O 1
ATOM 1030 N N . ALA A 1 150 ? 18.605 1.592 -10.987 1.00 56.44 150 ALA A N 1
ATOM 1031 C CA . ALA A 1 150 ? 19.546 2.253 -11.898 1.00 56.44 150 ALA A CA 1
ATOM 1032 C C . ALA A 1 150 ? 21.013 2.047 -11.489 1.00 56.44 150 ALA A C 1
ATOM 1034 O O . ALA A 1 150 ? 21.862 1.825 -12.344 1.00 56.44 150 ALA A O 1
ATOM 1035 N N . GLY A 1 151 ? 21.317 2.098 -10.187 1.00 55.38 151 GLY A N 1
ATOM 1036 C CA . GLY A 1 151 ? 22.677 1.899 -9.667 1.00 55.38 151 GLY A CA 1
ATOM 1037 C C . GLY A 1 151 ? 23.169 0.446 -9.685 1.00 55.38 151 GLY A C 1
ATOM 1038 O O . GLY A 1 151 ? 24.352 0.208 -9.463 1.00 55.38 151 GLY A O 1
ATOM 1039 N N . ALA A 1 152 ? 22.276 -0.518 -9.928 1.00 49.31 152 ALA A N 1
ATOM 1040 C CA . ALA A 1 152 ? 22.597 -1.938 -10.069 1.00 49.31 152 ALA A CA 1
ATOM 1041 C C . ALA A 1 152 ? 22.810 -2.375 -11.533 1.00 49.31 152 ALA A C 1
ATOM 1043 O O . ALA A 1 152 ? 23.160 -3.531 -11.770 1.00 49.31 152 ALA A O 1
ATOM 1044 N N . ALA A 1 153 ? 22.588 -1.480 -12.504 1.00 41.84 153 ALA A N 1
ATOM 1045 C CA . ALA A 1 153 ? 22.887 -1.732 -13.909 1.00 41.84 153 ALA A CA 1
ATOM 1046 C C . ALA A 1 153 ? 24.402 -1.538 -14.162 1.00 41.84 153 ALA A C 1
ATOM 1048 O O . ALA A 1 153 ? 24.939 -0.514 -13.731 1.00 41.84 153 ALA A O 1
ATOM 1049 N N . PRO A 1 154 ? 25.094 -2.512 -14.787 1.00 45.81 154 PRO A N 1
ATOM 1050 C CA . PRO A 1 154 ? 26.533 -2.444 -15.059 1.00 45.81 154 PRO A CA 1
ATOM 1051 C C . PRO A 1 154 ? 26.918 -1.363 -16.077 1.00 45.81 154 PRO A C 1
ATOM 1053 O O . PRO A 1 154 ? 26.097 -1.065 -16.976 1.00 45.81 154 PRO A O 1
#